Protein AF-A0A1V0DE36-F1 (afdb_monomer)

Nearest PDB structures (foldseek):
  3m05-assembly1_A  TM=5.962E-01  e=3.692E+00  Pediococcus pentosaceus ATCC 25745
  4d3h-assembly1_A  TM=5.424E-01  e=4.498E+00  Staphylococcus aureus
  6bdd-assembly1_A  TM=3.682E-01  e=1.911E+00  Kordia algicida OT-1
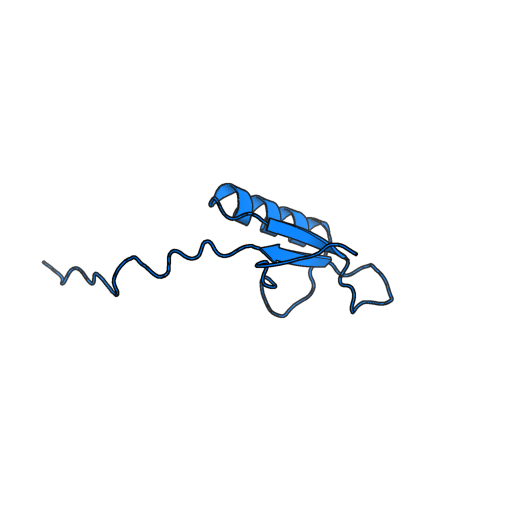
Radius of gyration: 15.63 Å; Cα contacts (8 Å, |Δi|>4): 89; chains: 1; bounding box: 48×30×26 Å

Mean predicted aligned error: 10.36 Å

Solvent-accessible surface area (backbone atoms only — not comparable to full-atom values): 4278 Å² total; per-residue (Å²): 129,89,80,61,81,73,45,43,73,56,69,94,63,70,32,51,60,73,57,18,48,51,52,18,50,55,36,40,77,72,73,24,60,44,43,55,43,65,29,89,87,39,94,79,63,68,35,15,32,28,33,31,31,73,72,90,64,93,73,74,73,76,87,82,72,80,76,81,133

Structure (mmCIF, N/CA/C/O backbone):
data_AF-A0A1V0DE36-F1
#
_entry.id   AF-A0A1V0DE36-F1
#
loop_
_atom_site.group_PDB
_atom_site.id
_atom_site.type_symbol
_atom_site.label_atom_id
_atom_site.label_alt_id
_atom_site.label_comp_id
_atom_site.label_asym_id
_atom_site.label_entity_id
_atom_site.label_seq_id
_atom_site.pdbx_PDB_ins_code
_atom_site.Cartn_x
_atom_site.Cartn_y
_atom_site.Cartn_z
_atom_site.occupancy
_atom_site.B_iso_or_equiv
_atom_site.auth_seq_id
_atom_site.auth_comp_id
_atom_site.auth_asym_id
_atom_site.auth_atom_id
_atom_site.pdbx_PDB_model_num
ATOM 1 N N . MET A 1 1 ? 10.174 -11.774 7.146 1.00 45.47 1 MET A N 1
ATOM 2 C CA . MET A 1 1 ? 8.836 -11.805 6.519 1.00 45.47 1 MET A CA 1
ATOM 3 C C . MET A 1 1 ? 8.027 -10.683 7.137 1.00 45.47 1 MET A C 1
ATOM 5 O O . MET A 1 1 ? 7.920 -10.672 8.356 1.00 45.47 1 MET A O 1
ATOM 9 N N . LEU A 1 2 ? 7.535 -9.719 6.352 1.00 53.88 2 LEU A N 1
ATOM 10 C CA . LEU A 1 2 ? 6.553 -8.760 6.867 1.00 53.88 2 LEU A CA 1
ATOM 11 C C . LEU A 1 2 ? 5.276 -9.545 7.203 1.00 53.88 2 LEU A C 1
ATOM 13 O O . LEU A 1 2 ? 4.661 -10.119 6.308 1.00 53.88 2 LEU A O 1
ATOM 17 N N . GLN A 1 3 ? 4.897 -9.603 8.478 1.00 54.69 3 GLN A N 1
ATOM 18 C CA . GLN A 1 3 ? 3.590 -10.115 8.883 1.00 54.69 3 GLN A CA 1
ATOM 19 C C . GLN A 1 3 ? 2.554 -9.018 8.611 1.00 54.69 3 GLN A C 1
ATOM 21 O O . GLN A 1 3 ? 2.400 -8.085 9.392 1.00 54.69 3 GLN A O 1
ATOM 26 N N . LEU A 1 4 ? 1.870 -9.104 7.468 1.00 66.00 4 LEU A N 1
ATOM 27 C CA . LEU A 1 4 ? 0.762 -8.221 7.074 1.00 66.00 4 LEU A CA 1
ATOM 28 C C . LEU A 1 4 ? -0.546 -8.598 7.808 1.00 66.00 4 LEU A C 1
ATOM 30 O O . LEU A 1 4 ? -1.620 -8.635 7.213 1.00 66.00 4 LEU A O 1
ATOM 34 N N . GLU A 1 5 ? -0.474 -8.920 9.103 1.00 68.88 5 GLU A N 1
ATOM 35 C CA . GLU A 1 5 ? -1.645 -9.342 9.881 1.00 68.88 5 GLU A CA 1
ATOM 36 C C . GLU A 1 5 ? -2.692 -8.221 9.968 1.00 68.88 5 GLU A C 1
ATOM 38 O O . GLU A 1 5 ? -2.446 -7.127 10.486 1.00 68.88 5 GLU A O 1
ATOM 43 N N . GLY A 1 6 ? -3.885 -8.504 9.437 1.00 75.62 6 GLY A N 1
ATOM 44 C CA . GLY A 1 6 ? -5.004 -7.563 9.373 1.00 75.62 6 GLY A CA 1
ATOM 45 C C . GLY A 1 6 ? -4.929 -6.546 8.231 1.00 75.62 6 GLY A C 1
ATOM 46 O O . GLY A 1 6 ? -5.826 -5.717 8.116 1.00 75.62 6 GLY A O 1
ATOM 47 N N . TYR A 1 7 ? -3.902 -6.600 7.384 1.00 82.31 7 TYR A N 1
ATOM 48 C CA . TYR A 1 7 ? -3.841 -5.798 6.170 1.00 82.31 7 TYR A CA 1
ATOM 49 C C . TYR A 1 7 ? -4.489 -6.549 5.003 1.00 82.31 7 TYR A C 1
ATOM 51 O O . TYR A 1 7 ? -4.208 -7.722 4.767 1.00 82.31 7 TYR A O 1
ATOM 59 N N . VAL A 1 8 ? -5.337 -5.863 4.243 1.00 85.94 8 VAL A N 1
ATOM 60 C CA . VAL A 1 8 ? -5.980 -6.385 3.033 1.00 85.94 8 VAL A CA 1
ATOM 61 C C . VAL A 1 8 ? -5.414 -5.687 1.803 1.00 85.94 8 VAL A C 1
ATOM 63 O O . VAL A 1 8 ? -5.001 -4.527 1.868 1.00 85.94 8 VAL A O 1
ATOM 66 N N . ARG A 1 9 ? -5.375 -6.392 0.671 1.00 85.56 9 ARG A N 1
ATOM 67 C CA . ARG A 1 9 ? -4.923 -5.819 -0.601 1.00 85.56 9 ARG A CA 1
ATOM 68 C C . ARG A 1 9 ? -5.924 -4.758 -1.059 1.00 85.56 9 ARG A C 1
ATOM 70 O O . ARG A 1 9 ? -7.132 -4.989 -1.074 1.00 85.56 9 ARG A O 1
ATOM 77 N N . PHE A 1 10 ? -5.421 -3.585 -1.407 1.00 82.69 10 PHE A N 1
ATOM 78 C CA . PHE A 1 10 ? -6.206 -2.505 -1.977 1.00 82.69 10 PHE A CA 1
ATOM 79 C C . PHE A 1 10 ? -6.338 -2.730 -3.489 1.00 82.69 10 PHE A C 1
ATOM 81 O O . PHE A 1 10 ? -5.409 -2.468 -4.253 1.00 82.69 10 PHE A O 1
ATOM 88 N N . GLY A 1 11 ? -7.501 -3.237 -3.904 1.00 80.38 11 GLY A N 1
ATOM 89 C CA . GLY A 1 11 ? -7.805 -3.558 -5.300 1.00 80.38 11 GLY A CA 1
ATOM 90 C C . GLY A 1 11 ? -7.166 -4.859 -5.802 1.00 80.38 11 GLY A C 1
ATOM 91 O O . GLY A 1 11 ? -6.378 -5.505 -5.115 1.00 80.38 11 GLY A O 1
ATOM 92 N N . GLU A 1 12 ? -7.527 -5.250 -7.025 1.00 67.44 12 GLU A N 1
ATOM 93 C CA . GLU A 1 12 ? -7.081 -6.510 -7.646 1.00 67.44 12 GLU A CA 1
ATOM 94 C C . GLU A 1 12 ? -5.842 -6.345 -8.546 1.00 67.44 12 GLU A C 1
ATOM 96 O O . GLU A 1 12 ? -5.228 -7.328 -8.951 1.00 67.44 12 GLU A O 1
ATOM 101 N N . GLY A 1 13 ? -5.441 -5.107 -8.852 1.00 71.06 13 GLY A N 1
ATOM 102 C CA . GLY A 1 13 ? -4.341 -4.807 -9.772 1.00 71.06 13 GLY A CA 1
ATOM 103 C C . GLY A 1 13 ? -3.036 -4.445 -9.071 1.00 71.06 13 GLY A C 1
ATOM 104 O O . GLY A 1 13 ? -3.032 -3.931 -7.952 1.00 71.06 13 GLY A O 1
ATOM 105 N N . SER A 1 14 ? -1.915 -4.680 -9.748 1.00 79.38 14 SER A N 1
ATOM 106 C CA . SER A 1 14 ? -0.632 -4.100 -9.355 1.00 79.38 14 SER A CA 1
ATOM 107 C C . SER A 1 14 ? -0.464 -2.718 -10.003 1.00 79.38 14 SER A C 1
ATOM 109 O O . SER A 1 14 ? -0.843 -2.494 -11.152 1.00 79.38 14 SER A O 1
ATOM 111 N N . LEU A 1 15 ? 0.092 -1.779 -9.249 1.00 84.81 15 LEU A N 1
ATOM 112 C CA . LEU A 1 15 ? 0.314 -0.384 -9.606 1.00 84.81 15 LEU A CA 1
ATOM 113 C C . LEU A 1 15 ? 1.788 -0.141 -9.953 1.00 84.81 15 LEU A C 1
ATOM 115 O O . LEU A 1 15 ? 2.673 -0.913 -9.584 1.00 84.81 15 LEU A O 1
ATOM 119 N N . ALA A 1 16 ? 2.061 0.968 -10.638 1.00 88.12 16 ALA A N 1
ATOM 120 C CA . ALA A 1 16 ? 3.412 1.516 -10.684 1.00 88.12 16 ALA A CA 1
ATOM 121 C C . ALA A 1 16 ? 3.760 2.160 -9.329 1.00 88.12 16 ALA A C 1
ATOM 123 O O . ALA A 1 16 ? 2.874 2.689 -8.654 1.00 88.12 16 ALA A O 1
ATOM 124 N N . GLU A 1 17 ? 5.045 2.169 -8.970 1.00 88.06 17 GLU A N 1
ATOM 125 C CA . GLU A 1 17 ? 5.560 2.720 -7.705 1.00 88.06 17 GLU A CA 1
ATOM 126 C C . GLU A 1 17 ? 4.938 4.069 -7.288 1.00 88.06 17 GLU A C 1
ATOM 128 O O . GLU A 1 17 ? 4.374 4.135 -6.193 1.00 88.06 17 GLU A O 1
ATOM 133 N N . PRO A 1 18 ? 4.938 5.128 -8.129 1.00 90.00 18 PRO A N 1
ATOM 134 C CA . PRO A 1 18 ? 4.415 6.429 -7.709 1.00 90.00 18 PRO A CA 1
ATOM 135 C C . PRO A 1 18 ? 2.910 6.394 -7.417 1.00 90.00 18 PRO A C 1
ATOM 137 O O . PRO A 1 18 ? 2.439 7.082 -6.516 1.00 90.00 18 PRO A O 1
ATOM 140 N N . TYR A 1 19 ? 2.150 5.563 -8.134 1.00 90.38 19 TYR A N 1
ATOM 141 C CA . TYR A 1 19 ? 0.718 5.402 -7.888 1.00 90.38 19 TYR A CA 1
ATOM 142 C C . TYR A 1 19 ? 0.450 4.623 -6.601 1.00 90.38 19 TYR A C 1
ATOM 144 O O . TYR A 1 19 ? -0.442 4.996 -5.845 1.00 90.38 19 TYR A O 1
ATOM 152 N N . ALA A 1 20 ? 1.232 3.578 -6.320 1.00 90.81 20 ALA A N 1
ATOM 153 C CA . ALA A 1 20 ? 1.107 2.828 -5.075 1.00 90.81 20 ALA A CA 1
ATOM 154 C C . ALA A 1 20 ? 1.391 3.712 -3.851 1.00 90.81 20 ALA A C 1
ATOM 156 O O . ALA A 1 20 ? 0.640 3.678 -2.878 1.00 90.81 20 ALA A O 1
ATOM 157 N N . GLN A 1 21 ? 2.423 4.556 -3.927 1.00 91.44 21 GLN A N 1
ATOM 158 C CA . GLN A 1 21 ? 2.749 5.523 -2.875 1.00 91.44 21 GLN A CA 1
ATOM 159 C C . GLN A 1 21 ? 1.630 6.554 -2.674 1.00 91.44 21 GLN A C 1
ATOM 161 O O . GLN A 1 21 ? 1.218 6.795 -1.541 1.00 91.44 21 GLN A O 1
ATOM 166 N N . LEU A 1 22 ? 1.083 7.111 -3.762 1.00 93.38 22 LEU A N 1
ATOM 167 C CA . LEU A 1 22 ? -0.044 8.049 -3.695 1.00 93.38 22 LEU A CA 1
ATOM 168 C C . LEU A 1 22 ? -1.274 7.425 -3.026 1.00 93.38 22 LEU A C 1
ATOM 170 O O . LEU A 1 22 ? -1.881 8.040 -2.153 1.00 93.38 22 LEU A O 1
ATOM 174 N N . VAL A 1 23 ? -1.628 6.196 -3.403 1.00 90.44 23 VAL A N 1
ATOM 175 C CA . VAL A 1 23 ? -2.771 5.479 -2.823 1.00 90.44 23 VAL A CA 1
ATOM 176 C C . VAL A 1 23 ? -2.533 5.159 -1.348 1.00 90.44 23 VAL A C 1
ATOM 178 O O . VAL A 1 23 ? -3.427 5.371 -0.532 1.00 90.44 23 VAL A O 1
ATOM 181 N N . ALA A 1 24 ? -1.337 4.689 -0.982 1.00 91.94 24 ALA A N 1
ATOM 182 C CA . ALA A 1 24 ? -0.999 4.424 0.414 1.00 91.94 24 ALA A CA 1
ATOM 183 C C . ALA A 1 24 ? -1.070 5.704 1.262 1.00 91.94 24 ALA A C 1
ATOM 185 O O . ALA A 1 24 ? -1.674 5.686 2.332 1.00 91.94 24 ALA A O 1
ATOM 186 N N . SER A 1 25 ? -0.534 6.821 0.762 1.00 92.50 25 SER A N 1
ATOM 187 C CA . SER A 1 25 ? -0.620 8.121 1.434 1.00 92.50 25 SER A CA 1
ATOM 188 C C . SER A 1 25 ? -2.073 8.567 1.608 1.00 92.50 25 SER A C 1
ATOM 190 O O . SER A 1 25 ? -2.477 8.919 2.710 1.00 92.50 25 SER A O 1
ATOM 192 N N . TRP A 1 26 ? -2.892 8.461 0.560 1.00 91.50 26 TRP A N 1
ATOM 193 C CA . TRP A 1 26 ? -4.313 8.811 0.618 1.00 91.50 26 TRP A CA 1
ATOM 194 C C . TRP A 1 26 ? -5.100 7.965 1.633 1.00 91.50 26 TRP A C 1
ATOM 196 O O . TRP A 1 26 ? -5.989 8.472 2.319 1.00 91.50 26 TRP A O 1
ATOM 206 N N . LEU A 1 27 ? -4.776 6.674 1.764 1.00 88.88 27 LEU A N 1
ATOM 207 C CA . LEU A 1 27 ? -5.373 5.803 2.781 1.00 88.88 27 LEU A CA 1
ATOM 208 C C . LEU A 1 27 ? -4.949 6.221 4.194 1.00 88.88 27 LEU A C 1
ATOM 210 O O . LEU A 1 27 ? -5.801 6.303 5.081 1.00 88.88 27 LEU A O 1
ATOM 214 N N . GLN A 1 28 ? -3.671 6.562 4.383 1.00 89.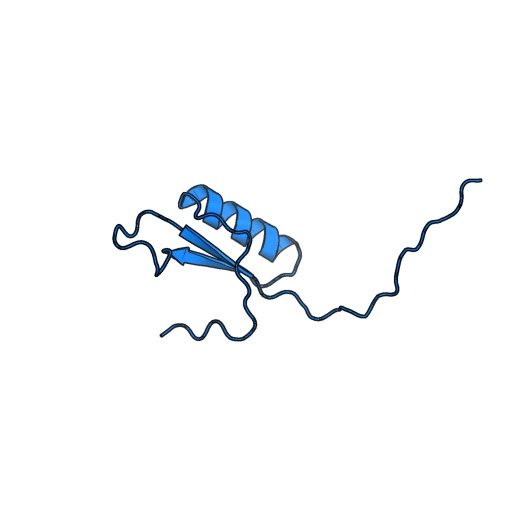50 28 GLN A N 1
ATOM 215 C CA . GLN A 1 28 ? -3.156 7.078 5.655 1.00 89.50 28 GLN A CA 1
ATOM 216 C C . GLN A 1 28 ? -3.814 8.408 6.046 1.00 89.50 28 GLN A C 1
ATOM 218 O O . GLN A 1 28 ? -4.215 8.565 7.198 1.00 89.50 28 GLN A O 1
ATOM 223 N N . GLU A 1 29 ? -4.019 9.328 5.098 1.00 90.12 29 GLU A N 1
ATOM 224 C CA . GLU A 1 29 ? -4.736 10.596 5.321 1.00 90.12 29 GLU A CA 1
ATOM 225 C C . GLU A 1 29 ? -6.191 10.389 5.766 1.00 90.12 29 GLU A C 1
ATOM 227 O O . GLU A 1 29 ? -6.751 11.211 6.490 1.00 90.12 29 GLU A O 1
ATOM 232 N N . ARG A 1 30 ? -6.809 9.268 5.377 1.00 86.94 30 ARG A N 1
ATOM 233 C CA . ARG A 1 30 ? -8.159 8.873 5.811 1.00 86.94 30 ARG A CA 1
ATOM 234 C C . ARG A 1 30 ? -8.187 8.149 7.156 1.00 86.94 30 ARG A C 1
ATOM 236 O O . ARG A 1 30 ? -9.253 7.719 7.588 1.00 86.94 30 ARG A O 1
ATOM 243 N N . GLY A 1 31 ? -7.040 8.026 7.820 1.00 86.56 31 GLY A N 1
ATOM 244 C CA . GLY A 1 31 ? -6.908 7.334 9.099 1.00 86.56 31 GLY A CA 1
ATOM 245 C C . GLY A 1 31 ? -6.779 5.819 8.966 1.00 86.56 31 GLY A C 1
ATOM 246 O O . GLY A 1 31 ? -6.923 5.114 9.960 1.00 86.56 31 GLY A O 1
ATOM 247 N N . HIS A 1 32 ? -6.502 5.302 7.766 1.00 84.69 32 HIS A N 1
ATOM 248 C CA . HIS A 1 32 ? -6.263 3.879 7.563 1.00 84.69 32 HIS A CA 1
ATOM 249 C C . HIS A 1 32 ? -4.764 3.591 7.445 1.00 84.69 32 HIS A C 1
ATOM 251 O O . HIS A 1 32 ? -4.114 4.108 6.535 1.00 84.69 32 HIS A O 1
ATOM 257 N N . PRO A 1 33 ? -4.190 2.729 8.302 1.00 88.06 33 PRO A N 1
ATOM 258 C CA . PRO A 1 33 ? -2.811 2.288 8.138 1.00 88.06 33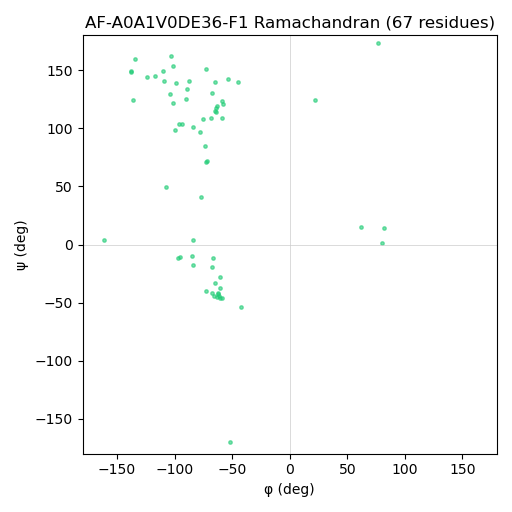 PRO A CA 1
ATOM 259 C C . PRO A 1 33 ? -2.645 1.632 6.765 1.00 88.06 33 PRO A C 1
ATOM 261 O O . PRO A 1 33 ? -3.329 0.653 6.470 1.00 88.06 33 PRO A O 1
ATOM 264 N N . ALA A 1 34 ? -1.756 2.151 5.920 1.00 90.06 34 ALA A N 1
ATOM 265 C CA . ALA A 1 34 ? -1.521 1.609 4.586 1.00 90.06 34 ALA A CA 1
ATOM 266 C C . ALA A 1 34 ? -0.036 1.552 4.237 1.00 90.06 34 ALA A C 1
ATOM 268 O O . ALA A 1 34 ? 0.757 2.376 4.687 1.00 90.06 34 ALA A O 1
ATOM 269 N N . LEU A 1 35 ? 0.327 0.564 3.427 1.00 90.19 35 LEU A N 1
ATOM 270 C CA . LEU A 1 35 ? 1.688 0.216 3.053 1.00 90.19 35 LEU A CA 1
ATOM 271 C C . LEU A 1 35 ? 1.722 -0.064 1.553 1.00 90.19 35 LEU A C 1
ATOM 273 O O . LEU A 1 35 ? 0.997 -0.929 1.067 1.00 90.19 35 LEU A O 1
ATOM 277 N N . ALA A 1 36 ? 2.581 0.641 0.825 1.00 91.06 36 ALA A N 1
ATOM 278 C CA . ALA A 1 36 ? 2.938 0.280 -0.539 1.00 91.06 36 ALA A CA 1
ATOM 279 C C . ALA A 1 36 ? 4.158 -0.647 -0.488 1.00 91.06 36 ALA A C 1
ATOM 281 O O . ALA A 1 36 ? 5.174 -0.295 0.111 1.00 91.06 36 ALA A O 1
ATOM 282 N N . VAL A 1 37 ? 4.060 -1.824 -1.097 1.00 89.00 37 VAL A N 1
ATOM 283 C CA . VAL A 1 37 ? 5.158 -2.798 -1.183 1.00 89.00 37 VAL A CA 1
ATOM 284 C C . VAL A 1 37 ? 5.265 -3.332 -2.603 1.00 89.00 37 VAL A C 1
ATOM 286 O O . VAL A 1 37 ? 4.312 -3.249 -3.377 1.00 89.00 37 VAL A O 1
ATOM 289 N N . THR A 1 38 ? 6.416 -3.889 -2.960 1.00 88.62 38 THR A N 1
ATOM 290 C CA . THR A 1 38 ? 6.550 -4.626 -4.215 1.00 88.62 38 THR A CA 1
ATOM 291 C C . THR A 1 38 ? 5.671 -5.871 -4.192 1.00 88.62 38 THR A C 1
ATOM 293 O O . THR A 1 38 ? 5.539 -6.544 -3.169 1.00 88.62 38 THR A O 1
ATOM 296 N N . ASP A 1 39 ? 5.040 -6.148 -5.327 1.00 86.00 39 ASP A N 1
ATOM 297 C CA . ASP A 1 39 ? 4.153 -7.287 -5.512 1.00 86.00 39 ASP A CA 1
ATOM 298 C C . ASP A 1 39 ? 4.960 -8.586 -5.361 1.00 86.00 39 ASP A C 1
ATOM 300 O O . ASP A 1 39 ? 5.852 -8.839 -6.174 1.00 86.00 39 ASP A O 1
ATOM 304 N N . PRO A 1 40 ? 4.707 -9.408 -4.325 1.00 76.31 40 PRO A N 1
ATOM 305 C CA . PRO A 1 40 ? 5.484 -10.625 -4.094 1.00 76.31 40 PRO A CA 1
ATOM 306 C C . PRO A 1 40 ? 5.244 -11.677 -5.185 1.00 76.31 40 PRO A C 1
ATOM 308 O O . PRO A 1 40 ? 6.057 -12.584 -5.352 1.00 76.31 40 PRO A O 1
ATOM 311 N N . GLU A 1 41 ? 4.140 -11.551 -5.926 1.00 82.69 41 GLU A N 1
ATOM 312 C CA . GLU A 1 41 ? 3.792 -12.399 -7.067 1.00 82.69 41 GLU A CA 1
ATOM 313 C C . GLU A 1 41 ? 4.449 -11.925 -8.377 1.00 82.69 41 GLU A C 1
ATOM 315 O O . GLU A 1 41 ? 4.416 -12.645 -9.376 1.00 82.69 41 GLU A O 1
ATOM 320 N N . ASP A 1 42 ? 5.070 -10.738 -8.390 1.00 81.00 42 ASP A N 1
ATOM 321 C CA . ASP A 1 42 ? 5.773 -10.202 -9.552 1.00 81.00 42 ASP A CA 1
ATOM 322 C C . ASP A 1 42 ? 7.278 -10.508 -9.471 1.00 81.00 42 ASP A C 1
ATOM 324 O O . ASP A 1 42 ? 8.023 -9.812 -8.775 1.00 81.00 42 ASP A O 1
ATOM 328 N N . PRO A 1 43 ? 7.790 -11.485 -10.241 1.00 78.19 43 PRO A N 1
ATOM 329 C CA . PRO A 1 43 ? 9.215 -11.810 -10.240 1.00 78.19 43 PRO A CA 1
ATOM 330 C C . PRO A 1 43 ? 10.082 -10.684 -10.823 1.00 78.19 43 PRO A C 1
ATOM 332 O O . PRO A 1 43 ? 11.305 -10.733 -10.716 1.00 78.19 43 PRO A O 1
ATOM 335 N N . THR A 1 44 ? 9.474 -9.676 -11.463 1.00 83.31 44 THR A N 1
ATOM 336 C CA . THR A 1 44 ? 10.201 -8.538 -12.035 1.00 83.31 44 THR A CA 1
ATOM 337 C C . THR A 1 44 ? 10.494 -7.437 -11.016 1.00 83.31 44 THR A C 1
ATOM 339 O O . THR A 1 44 ? 11.361 -6.603 -11.278 1.00 83.31 44 THR A O 1
ATOM 342 N N . GLY A 1 45 ? 9.798 -7.424 -9.872 1.00 78.62 45 GLY A N 1
ATOM 343 C CA . GLY A 1 45 ? 9.903 -6.386 -8.844 1.00 78.62 45 GLY A CA 1
ATOM 344 C C . GLY A 1 45 ? 9.494 -4.987 -9.318 1.00 78.62 45 GLY A C 1
ATOM 345 O O . GLY A 1 45 ? 9.833 -3.999 -8.672 1.00 78.62 45 GLY A O 1
ATOM 346 N N . LYS A 1 46 ? 8.808 -4.876 -10.462 1.00 84.19 46 LYS A N 1
ATOM 347 C CA . LYS A 1 46 ? 8.398 -3.587 -11.056 1.00 84.19 46 LYS A CA 1
ATOM 348 C C . LYS A 1 46 ? 6.963 -3.221 -10.715 1.00 84.19 46 LYS A C 1
ATOM 350 O O . LYS A 1 46 ? 6.523 -2.104 -10.987 1.00 84.19 46 LYS A O 1
ATOM 355 N N . ARG A 1 47 ? 6.226 -4.174 -10.158 1.00 87.19 47 ARG A N 1
ATOM 356 C CA . ARG A 1 47 ? 4.840 -4.021 -9.749 1.00 87.19 47 ARG A CA 1
ATOM 357 C C . ARG A 1 47 ? 4.766 -3.752 -8.260 1.00 87.19 47 ARG A C 1
ATOM 359 O O . ARG A 1 47 ? 5.476 -4.366 -7.471 1.00 87.19 47 ARG A O 1
ATOM 366 N N . TRP A 1 48 ? 3.884 -2.837 -7.898 1.00 90.75 48 TRP A N 1
ATOM 367 C CA . TRP A 1 48 ? 3.618 -2.462 -6.523 1.00 90.75 48 TRP A CA 1
ATOM 368 C C . TRP A 1 48 ? 2.185 -2.797 -6.161 1.00 90.75 48 TRP A C 1
ATOM 370 O O . TRP A 1 48 ? 1.271 -2.671 -6.969 1.00 90.75 48 TRP A O 1
ATOM 380 N N . VAL A 1 49 ? 1.975 -3.202 -4.925 1.00 90.19 49 VAL A N 1
ATOM 381 C CA . VAL A 1 49 ? 0.659 -3.441 -4.351 1.00 90.19 49 VAL A CA 1
ATOM 382 C C . VAL A 1 49 ? 0.533 -2.601 -3.100 1.00 90.19 49 VAL A C 1
ATOM 384 O O . VAL A 1 49 ? 1.501 -2.369 -2.373 1.00 90.19 49 VAL A O 1
ATOM 387 N N . VAL A 1 50 ? -0.675 -2.109 -2.866 1.00 90.56 50 VAL A N 1
ATOM 388 C CA . VAL A 1 50 ? -0.981 -1.374 -1.649 1.00 90.56 50 VAL A CA 1
ATOM 389 C C . VAL A 1 50 ? -1.774 -2.291 -0.749 1.00 90.56 50 VAL A C 1
ATOM 391 O O . VAL A 1 50 ? -2.752 -2.904 -1.166 1.00 90.56 50 VAL A O 1
ATOM 394 N N . TYR A 1 51 ? -1.336 -2.384 0.491 1.00 89.69 51 TYR A N 1
ATOM 395 C CA . TYR A 1 51 ? -2.047 -3.047 1.558 1.00 89.69 51 TYR A CA 1
ATOM 396 C C . TYR A 1 51 ? -2.558 -1.995 2.518 1.00 89.69 51 TYR A C 1
ATOM 398 O O . TYR A 1 51 ? -1.858 -1.033 2.818 1.00 89.69 51 TYR A O 1
ATOM 406 N N . TRP A 1 52 ? -3.761 -2.179 3.031 1.00 89.56 52 TRP A N 1
ATOM 407 C CA . TRP A 1 52 ? -4.320 -1.283 4.030 1.00 89.56 52 TRP A CA 1
ATOM 408 C C . TRP A 1 52 ? -5.028 -2.071 5.106 1.00 89.56 52 TRP A C 1
ATOM 410 O O . TRP A 1 52 ? -5.529 -3.163 4.858 1.00 89.56 52 TRP A O 1
ATOM 420 N N . LYS A 1 53 ? -5.034 -1.537 6.317 1.00 87.81 53 LYS A N 1
ATOM 421 C CA . LYS A 1 53 ? -5.760 -2.111 7.432 1.00 87.81 53 LYS A CA 1
ATOM 422 C C . LYS A 1 53 ? -7.127 -1.434 7.477 1.00 87.81 53 LYS A C 1
ATOM 424 O O . LYS A 1 53 ? -7.198 -0.270 7.881 1.00 87.81 53 LYS A O 1
ATOM 429 N N . PRO A 1 54 ? -8.201 -2.109 7.031 1.00 75.38 54 PRO A N 1
ATOM 430 C CA . PRO A 1 54 ? -9.534 -1.597 7.250 1.00 75.38 54 PRO A CA 1
ATOM 431 C C . PRO A 1 54 ? -9.730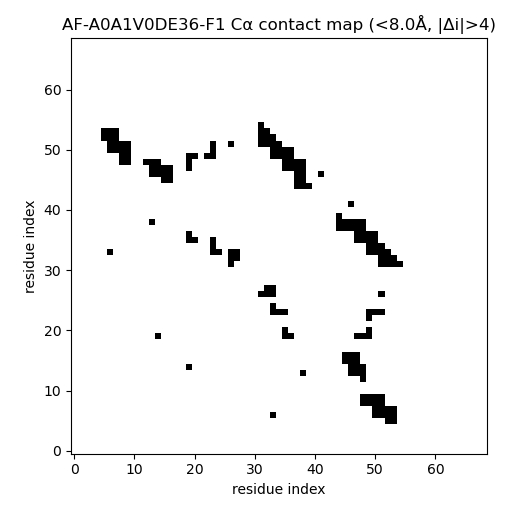 -1.593 8.760 1.00 75.38 54 PRO A C 1
ATOM 433 O O . PRO A 1 54 ? -9.636 -2.631 9.420 1.00 75.38 54 PRO A O 1
ATOM 436 N N . ASP A 1 55 ? -9.932 -0.409 9.320 1.00 68.94 55 ASP A N 1
ATOM 437 C CA . ASP A 1 55 ? -10.347 -0.309 10.706 1.00 68.94 55 ASP A CA 1
ATOM 438 C C . ASP A 1 55 ? -11.671 -1.072 10.800 1.00 68.94 55 ASP A C 1
ATOM 440 O O . ASP A 1 55 ? -12.588 -0.823 10.009 1.00 68.94 55 ASP A O 1
ATOM 444 N N . VAL A 1 56 ? -11.754 -2.071 1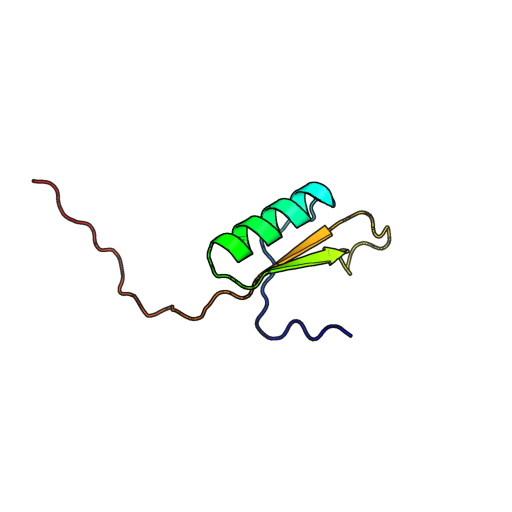1.682 1.00 56.41 56 VAL A N 1
ATOM 445 C CA . VAL A 1 56 ? -12.986 -2.836 11.897 1.00 56.41 56 VAL A CA 1
ATOM 446 C C . VAL A 1 56 ? -13.955 -1.929 12.652 1.00 56.41 56 VAL A C 1
ATOM 448 O O . VAL A 1 56 ? -14.246 -2.120 13.824 1.00 56.41 56 VAL A O 1
ATOM 451 N N . VAL A 1 57 ? -14.470 -0.918 11.962 1.00 52.81 57 VAL A N 1
ATOM 452 C CA . VAL A 1 57 ? -15.665 -0.177 12.344 1.00 52.81 57 VAL A CA 1
ATOM 453 C C . VAL A 1 57 ? -16.782 -0.593 11.385 1.00 52.81 57 VAL A C 1
ATOM 455 O O . VAL A 1 57 ? -17.514 0.227 10.840 1.0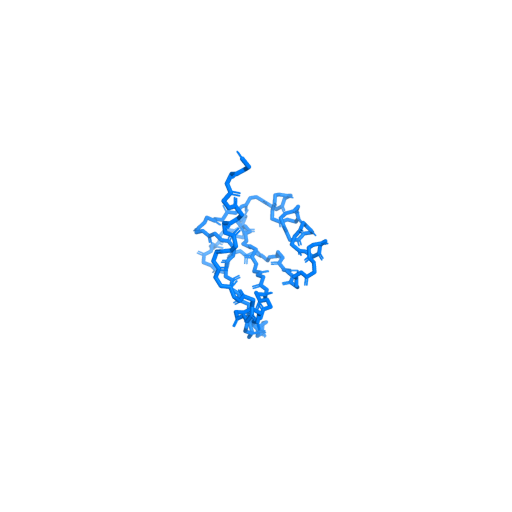0 52.81 57 VAL A O 1
ATOM 458 N N . PHE A 1 58 ? -16.968 -1.906 11.204 1.00 48.38 58 PHE A N 1
ATOM 459 C CA . PHE A 1 58 ? -18.288 -2.450 10.869 1.00 48.38 58 PHE A CA 1
ATOM 460 C C . PHE A 1 58 ? -19.158 -2.354 12.130 1.00 48.38 58 PHE A C 1
ATOM 462 O O . PHE A 1 58 ? -19.406 -3.325 12.835 1.00 48.38 58 PHE A O 1
ATOM 469 N N . GLY A 1 59 ? -19.535 -1.119 12.456 1.00 43.06 59 GLY A N 1
ATOM 470 C CA . GLY A 1 59 ? -20.273 -0.765 13.666 1.00 43.06 59 GLY A CA 1
ATOM 471 C C . GLY A 1 59 ? -20.973 0.593 13.606 1.00 43.06 59 GLY A C 1
ATOM 472 O O . GLY A 1 59 ? -21.607 0.983 14.580 1.00 43.06 59 GLY A O 1
ATOM 473 N N . ARG A 1 60 ? -20.934 1.310 12.474 1.00 44.09 60 ARG A N 1
ATOM 474 C CA . ARG A 1 60 ? -21.964 2.307 12.166 1.00 44.09 60 ARG A CA 1
ATOM 475 C C . ARG A 1 60 ? -22.952 1.664 11.206 1.00 44.09 60 ARG A C 1
ATOM 477 O O . ARG A 1 60 ? -22.661 1.497 10.030 1.00 44.09 60 ARG A O 1
ATOM 484 N N . THR A 1 61 ? -24.051 1.201 11.803 1.00 44.12 61 THR A N 1
ATOM 485 C CA . THR A 1 61 ? -25.434 1.356 11.330 1.00 44.12 61 THR A CA 1
ATOM 486 C C . THR A 1 61 ? -25.593 1.629 9.837 1.00 44.12 61 THR A C 1
ATOM 488 O O . THR A 1 61 ? -25.062 2.615 9.333 1.00 44.12 61 THR A O 1
ATOM 491 N N . GLY A 1 62 ? -26.381 0.766 9.187 1.00 46.69 62 GLY A N 1
ATOM 492 C CA . GLY A 1 62 ? -26.770 0.821 7.780 1.00 46.69 62 GLY A CA 1
ATOM 493 C C . GLY A 1 62 ? -27.368 2.154 7.297 1.00 46.69 62 GLY A C 1
ATOM 494 O O . 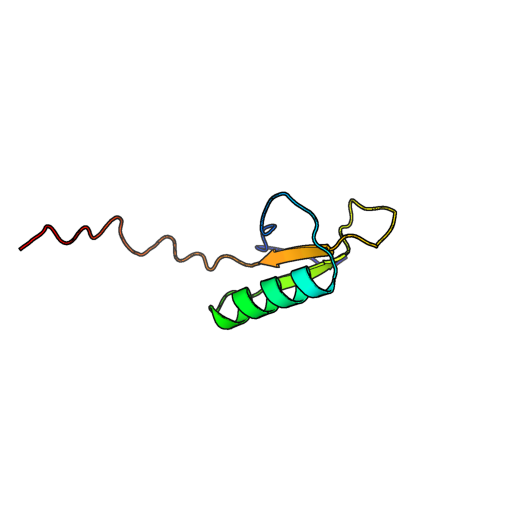GLY A 1 62 ? -27.298 3.170 7.982 1.00 46.69 62 GLY A O 1
ATOM 495 N N . PRO A 1 63 ? -27.918 2.172 6.074 1.00 48.69 63 PRO A N 1
ATOM 496 C CA . PRO A 1 63 ? -28.103 3.390 5.297 1.00 48.69 63 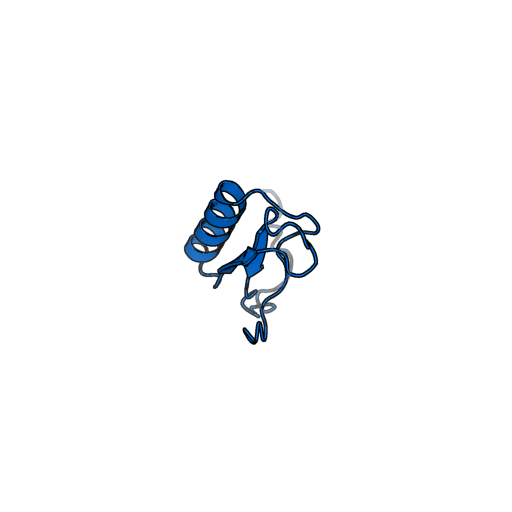PRO A CA 1
ATOM 497 C C . PRO A 1 63 ? -28.973 4.394 6.052 1.00 48.69 63 PRO A C 1
ATOM 499 O O . PRO A 1 63 ? -30.183 4.220 6.162 1.00 48.69 63 PRO A O 1
ATOM 502 N N . ALA A 1 64 ? -28.375 5.482 6.533 1.00 47.62 64 ALA A N 1
ATOM 503 C CA . ALA A 1 64 ? -29.136 6.699 6.734 1.00 47.62 64 ALA A CA 1
ATOM 504 C C . ALA A 1 64 ? -29.385 7.268 5.334 1.00 47.62 64 ALA A C 1
ATOM 506 O O . ALA A 1 64 ? -28.609 8.078 4.836 1.00 47.62 64 ALA A O 1
ATOM 507 N N . SER A 1 65 ? -30.434 6.775 4.677 1.00 52.28 65 SER A N 1
ATOM 508 C CA . SER A 1 65 ? -31.191 7.603 3.749 1.00 52.28 65 SER A CA 1
ATOM 509 C C . SER A 1 65 ? -31.914 8.645 4.600 1.00 52.28 65 SER A C 1
ATOM 511 O O . SER A 1 65 ? -32.836 8.268 5.321 1.00 52.28 65 SER A O 1
ATOM 513 N N . PRO A 1 66 ? -31.544 9.935 4.576 1.00 49.44 66 PRO A N 1
ATOM 514 C CA . PRO A 1 66 ? -32.517 10.965 4.849 1.00 49.44 66 PRO A CA 1
ATOM 515 C C . PRO A 1 66 ? -33.388 11.078 3.602 1.00 49.44 66 PRO A C 1
ATOM 517 O O . PRO A 1 66 ? -32.971 11.502 2.523 1.00 49.44 66 PRO A O 1
ATOM 520 N N . GLU A 1 67 ? -34.596 10.587 3.788 1.00 49.62 67 GLU A N 1
ATOM 521 C CA . GLU A 1 67 ? -35.767 10.841 2.980 1.0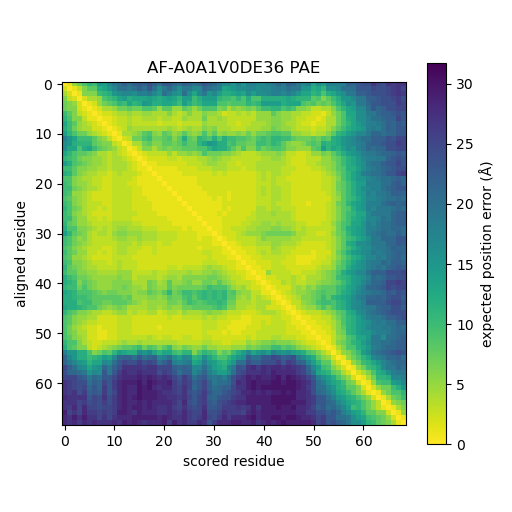0 49.62 67 GLU A CA 1
ATOM 522 C C . GLU A 1 67 ? -35.866 12.349 2.687 1.00 49.62 67 GLU A C 1
ATOM 524 O O . GLU A 1 67 ? -35.528 13.203 3.510 1.00 49.62 67 GLU A O 1
ATOM 529 N N . THR A 1 68 ? -36.247 12.639 1.451 1.00 42.03 68 THR A N 1
ATOM 530 C CA . THR A 1 68 ? -36.415 13.952 0.825 1.00 42.03 68 THR A CA 1
ATOM 531 C C . THR A 1 68 ? -37.350 14.866 1.639 1.00 42.03 68 THR A C 1
ATOM 533 O O . THR A 1 68 ? -38.338 14.354 2.166 1.00 42.03 68 THR A O 1
ATOM 536 N N . PRO A 1 69 ? -37.090 16.187 1.744 1.00 60.72 69 PRO A N 1
ATOM 537 C CA . PRO A 1 69 ? -38.094 17.137 2.226 1.00 60.72 69 PRO A CA 1
ATOM 538 C C . PRO A 1 69 ? -39.267 17.302 1.250 1.00 60.72 69 PRO A C 1
ATOM 540 O O . PRO A 1 69 ? -39.056 17.145 0.024 1.00 60.72 69 PRO A O 1
#

Secondary structure (DSSP, 8-state):
----TT-EESSSSPBPHHHHHHHHHHHHHTT--EEEEE-TT-TTS--EEEEE-----TTS-S-------

Sequence (69 aa):
MLQLEGYVRFGEGSLAEPYAQLVASWLQERGHPALAVTDPEDPTGKRWVVYWKPDVVFGRTGPASPETP

pLDDT: mean 76.13, std 16.63, range [42.03, 93.38]

Foldseek 3Di:
DPPCVQWDWDDDDWDAPVVLVVVQVVCVVVVKRKDKAQDPPDPVSRTIIMIIRDDPCPPDDDDPPPDDD